Protein AF-A0A4Y2KV91-F1 (afdb_monomer_lite)

Radius of gyration: 17.37 Å; chains: 1; bounding box: 36×44×35 Å

Organism: Araneus ventricosus (NCBI:txid182803)

pLDDT: mean 71.55, std 11.4, range [36.34, 87.25]

Foldseek 3Di:
DDDDPDDPDPCDGPQNVVCVVVVHRCVVVVVVCVVQVQLVQLVCCVQQNDAPDPQGRRGPVSVVVVCVVVDDDDPDDDDPDDDPDDPPVSRDPPD

Sequence (95 aa):
MDGTVTNTGWKTSVNCQIEKQVKRPLQWDVYLLHFNELPSRHLFINLDGETTGPKLFSGPIGTQLSKCEKLPVVNFESNECEIPEIEWKILSKDQ

Secondary structure (DSSP, 8-state):
---------TTT-HHHHHHHHHTS--HHHHHHHHHTHHHHHHHHHHHH---SBTTB--SHHHHHHHHHTTS----------------GGGS----

Structure (mmCIF, N/CA/C/O backbone):
data_AF-A0A4Y2KV91-F1
#
_entry.id   AF-A0A4Y2KV91-F1
#
loop_
_atom_site.group_PDB
_atom_site.id
_atom_site.type_symbol
_atom_site.label_atom_id
_atom_site.label_alt_id
_atom_site.label_comp_id
_atom_site.label_asym_id
_atom_site.label_entity_id
_atom_site.label_seq_id
_atom_site.pdbx_PDB_ins_code
_atom_site.Cartn_x
_atom_site.Cartn_y
_atom_site.Cartn_z
_atom_site.occupancy
_atom_site.B_iso_or_equiv
_atom_site.auth_seq_id
_atom_site.auth_comp_id
_atom_site.auth_asym_id
_atom_site.auth_atom_id
_atom_site.pdbx_PDB_model_num
ATOM 1 N N . MET A 1 1 ? 5.381 24.072 4.598 1.00 47.41 1 MET A N 1
ATOM 2 C CA . MET A 1 1 ? 4.287 24.928 5.089 1.00 47.41 1 MET A CA 1
ATOM 3 C C . MET A 1 1 ? 3.241 24.983 3.996 1.00 47.41 1 MET A C 1
ATOM 5 O O . MET A 1 1 ? 3.443 25.709 3.038 1.00 47.41 1 MET A O 1
ATOM 9 N N . ASP A 1 2 ? 2.189 24.179 4.119 1.00 36.34 2 ASP A N 1
ATOM 10 C CA . ASP A 1 2 ? 0.882 24.518 3.564 1.00 36.34 2 ASP A CA 1
ATOM 11 C C . ASP A 1 2 ? -0.175 23.920 4.498 1.00 36.34 2 ASP A C 1
ATOM 13 O O . ASP A 1 2 ? -0.129 22.739 4.849 1.00 36.34 2 ASP A O 1
ATOM 17 N N . GLY A 1 3 ? -0.987 24.802 5.068 1.00 46.84 3 GLY A N 1
ATOM 18 C CA . GLY A 1 3 ? -1.778 24.544 6.262 1.00 46.84 3 GLY A CA 1
ATOM 19 C C . GLY A 1 3 ? -3.128 23.934 5.926 1.00 46.84 3 GLY A C 1
ATOM 20 O O . GLY A 1 3 ? -4.033 24.640 5.499 1.00 46.84 3 GLY A O 1
ATOM 21 N N . THR A 1 4 ? -3.313 22.650 6.224 1.00 39.00 4 THR A N 1
ATOM 22 C CA . THR A 1 4 ? -4.648 22.050 6.368 1.00 39.00 4 THR A CA 1
ATOM 23 C C . THR A 1 4 ? -4.975 21.907 7.850 1.00 39.00 4 THR A C 1
ATOM 25 O O . THR A 1 4 ? -4.807 20.870 8.485 1.00 39.00 4 THR A O 1
ATOM 28 N N . VAL A 1 5 ? -5.430 23.018 8.431 1.00 47.00 5 VAL A N 1
ATOM 29 C CA . VAL A 1 5 ? -6.048 23.057 9.760 1.00 47.00 5 VAL A CA 1
ATOM 30 C C . VAL A 1 5 ? -7.456 22.472 9.647 1.00 47.00 5 VAL A C 1
ATOM 32 O O . VAL A 1 5 ? -8.407 23.202 9.394 1.00 47.00 5 VAL A O 1
ATOM 35 N N . THR A 1 6 ? -7.614 21.161 9.840 1.00 42.97 6 THR A N 1
ATOM 36 C CA . THR A 1 6 ? -8.946 20.553 10.030 1.00 42.97 6 THR A CA 1
ATOM 37 C C . THR A 1 6 ? -8.945 19.387 11.022 1.00 42.97 6 THR A C 1
ATOM 39 O O . THR A 1 6 ? -9.507 18.344 10.710 1.00 42.97 6 THR A O 1
ATOM 42 N N . ASN A 1 7 ? -8.352 19.501 12.221 1.00 45.84 7 ASN A N 1
ATOM 43 C CA . ASN A 1 7 ? -8.726 18.592 13.325 1.00 45.84 7 ASN A CA 1
ATOM 44 C C . ASN A 1 7 ? -8.344 19.040 14.753 1.00 45.84 7 ASN A C 1
ATOM 46 O O . ASN A 1 7 ? -8.108 18.191 15.610 1.00 45.84 7 ASN A O 1
ATOM 50 N N . THR A 1 8 ? -8.318 20.332 15.080 1.00 46.59 8 THR A N 1
ATOM 51 C CA . THR A 1 8 ? -7.978 20.787 16.445 1.00 46.59 8 THR A CA 1
ATOM 52 C C . THR A 1 8 ? -9.151 20.610 17.424 1.00 46.59 8 THR A C 1
ATOM 54 O O . THR A 1 8 ? -9.682 21.558 17.990 1.00 46.59 8 THR A O 1
ATOM 57 N N . GLY A 1 9 ? -9.604 1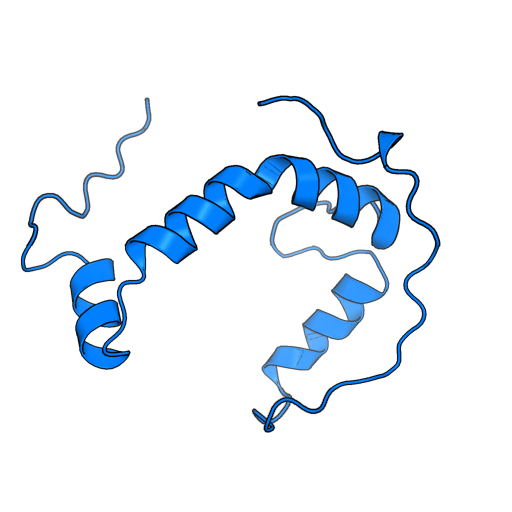9.372 17.612 1.00 44.47 9 GLY A N 1
ATOM 58 C CA . GLY A 1 9 ? -10.614 19.015 18.596 1.00 44.47 9 GLY A CA 1
ATOM 59 C C . GLY A 1 9 ? -10.629 17.512 18.834 1.00 44.47 9 GLY A C 1
ATOM 60 O O . GLY A 1 9 ? -11.231 16.775 18.058 1.00 44.47 9 GLY A O 1
ATOM 61 N N . TRP A 1 10 ? -10.032 17.067 19.945 1.00 54.22 10 TRP A N 1
ATOM 62 C CA . TRP A 1 10 ? -10.023 15.671 20.429 1.00 54.22 10 TRP A CA 1
ATOM 63 C C . TRP A 1 10 ? -11.406 14.985 20.376 1.00 54.22 10 TRP A C 1
ATOM 65 O O . TRP A 1 10 ? -11.499 13.772 20.231 1.00 54.22 10 TRP A O 1
ATOM 75 N N . LYS A 1 11 ? -12.501 15.756 20.467 1.00 54.09 11 LYS A N 1
ATOM 76 C CA . LYS A 1 11 ? -13.884 15.248 20.445 1.00 54.09 11 LYS A CA 1
ATOM 77 C C . LYS A 1 11 ? -14.566 15.218 19.065 1.00 54.09 11 LYS A C 1
ATOM 79 O O . LYS A 1 11 ? -15.583 14.528 18.947 1.00 54.09 11 LYS A O 1
ATOM 84 N N . THR A 1 12 ? -14.045 15.929 18.059 1.00 54.91 12 THR A N 1
ATOM 85 C CA . THR A 1 12 ? -14.764 16.221 16.794 1.00 54.91 12 THR A CA 1
ATOM 86 C C . THR A 1 12 ? -13.917 16.002 15.538 1.00 54.91 12 THR A C 1
ATOM 88 O O . THR A 1 12 ? -14.355 16.329 14.439 1.00 54.91 12 THR A O 1
ATOM 91 N N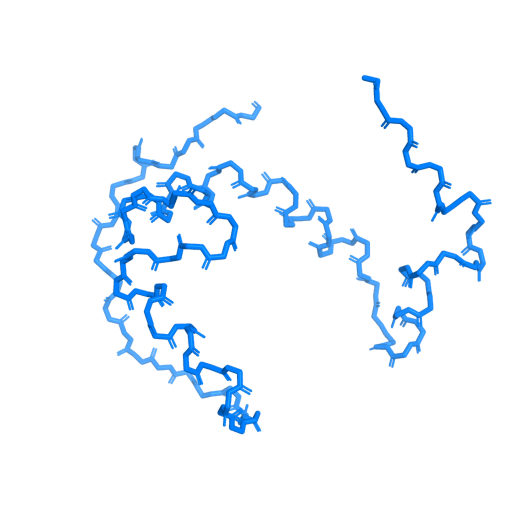 . SER A 1 13 ? -12.705 15.459 15.664 1.00 66.56 13 SER A N 1
ATOM 92 C CA . SER A 1 13 ? -11.901 15.100 14.496 1.00 66.56 13 SER A CA 1
ATOM 93 C C . SER A 1 13 ? -12.579 13.999 13.672 1.00 66.56 13 SER A C 1
ATOM 95 O O . SER A 1 13 ? -13.280 13.139 14.215 1.00 66.56 13 SER A O 1
ATOM 97 N N . VAL A 1 14 ? -12.338 14.011 12.358 1.00 70.25 14 VAL A N 1
ATOM 98 C CA . VAL A 1 14 ? -12.817 12.973 11.429 1.00 70.25 14 VAL A CA 1
ATOM 99 C C . VAL A 1 14 ? -12.384 11.586 11.914 1.00 70.25 14 VAL A C 1
ATOM 101 O O . VAL A 1 14 ? -13.207 10.679 11.984 1.00 70.25 14 VAL A O 1
ATOM 104 N N . ASN A 1 15 ? -11.140 11.452 12.386 1.00 66.06 15 ASN A N 1
ATOM 105 C CA . ASN A 1 15 ? -10.634 10.203 12.958 1.00 66.06 15 ASN A CA 1
ATOM 106 C C . ASN A 1 15 ? -11.456 9.760 14.175 1.00 66.06 15 ASN A C 1
ATOM 108 O O . ASN A 1 15 ? -11.909 8.626 14.200 1.00 66.06 15 ASN A O 1
ATOM 112 N N . CYS A 1 16 ? -11.759 10.652 15.126 1.00 67.25 16 CYS A N 1
ATOM 113 C CA . CYS A 1 16 ? -12.582 10.313 16.293 1.00 67.25 16 CYS A CA 1
ATOM 114 C C . CYS A 1 16 ? -14.00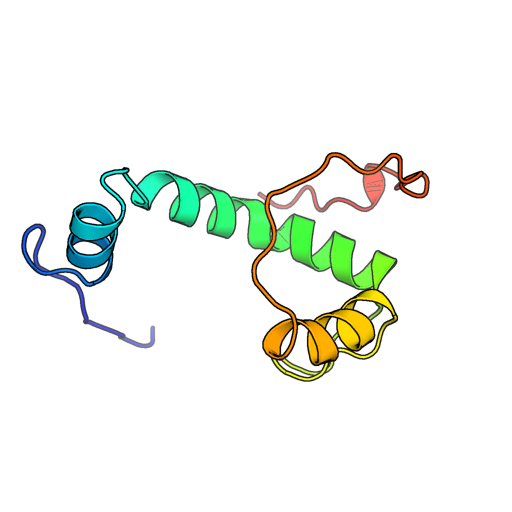2 9.861 15.898 1.00 67.25 16 CYS A C 1
ATOM 116 O O . CYS A 1 16 ? -14.588 8.982 16.533 1.00 67.25 16 CYS A O 1
ATOM 118 N N . GLN A 1 17 ? -14.583 10.452 14.850 1.00 72.94 17 GLN A N 1
ATOM 119 C CA . GLN A 1 17 ? -15.897 10.042 14.351 1.00 72.94 17 GLN A CA 1
ATOM 120 C C . GLN A 1 17 ? -15.868 8.661 13.691 1.00 72.94 17 GLN A C 1
ATOM 122 O O . GLN A 1 17 ? -16.780 7.866 13.917 1.00 72.94 17 GLN A O 1
ATOM 127 N N . ILE A 1 18 ? -14.824 8.355 12.921 1.00 72.75 18 ILE A N 1
ATOM 128 C CA . ILE A 1 18 ? -14.649 7.040 12.296 1.00 72.75 18 ILE A CA 1
ATOM 129 C C . ILE A 1 18 ? -14.326 5.990 13.372 1.00 72.75 18 ILE A C 1
ATOM 131 O O . ILE A 1 18 ? -14.945 4.931 13.391 1.00 72.75 18 ILE A O 1
ATOM 135 N N . GLU A 1 19 ? -13.469 6.302 14.346 1.00 76.25 19 GLU A N 1
ATOM 136 C CA . GLU A 1 19 ? -13.162 5.428 15.489 1.00 76.25 19 GLU A CA 1
ATOM 137 C C . GLU A 1 19 ? -14.416 5.068 16.297 1.00 76.25 19 GLU A C 1
ATOM 139 O O . GLU A 1 19 ? -14.570 3.924 16.721 1.00 76.25 19 GLU A O 1
ATOM 144 N N . LYS A 1 20 ? -15.361 6.004 16.468 1.00 76.62 20 LYS A N 1
ATOM 145 C CA . LYS A 1 20 ? -16.659 5.731 17.115 1.00 76.62 20 LYS A CA 1
ATOM 146 C C . LYS A 1 20 ? -17.519 4.743 16.328 1.00 76.62 20 LYS A C 1
ATOM 148 O O . LYS A 1 20 ? -18.203 3.928 16.944 1.00 76.62 20 LYS A O 1
ATOM 153 N N . GLN A 1 21 ? -17.499 4.808 14.997 1.00 75.06 21 GLN A N 1
ATOM 154 C CA . GLN A 1 21 ? -18.241 3.875 14.143 1.00 75.06 21 GLN A CA 1
ATOM 155 C C . GLN A 1 21 ? -17.577 2.493 14.105 1.00 75.06 21 GLN A C 1
ATOM 157 O O . GLN A 1 21 ? -18.260 1.477 14.205 1.00 75.06 21 GLN A O 1
ATOM 162 N N . VAL A 1 22 ? -16.246 2.456 14.024 1.00 75.62 22 VAL A N 1
ATOM 163 C CA . VAL A 1 22 ? -15.448 1.223 13.909 1.00 75.62 22 VAL A CA 1
ATOM 164 C C . VAL A 1 22 ? -15.184 0.574 15.281 1.00 75.62 22 VAL A C 1
ATOM 166 O O . VAL A 1 22 ? -14.819 -0.597 15.358 1.00 75.62 22 VAL A O 1
ATOM 169 N N . LYS A 1 23 ? -15.418 1.304 16.384 1.00 75.25 23 LYS A N 1
ATOM 170 C CA . LYS A 1 23 ? -15.153 0.912 17.784 1.00 75.25 23 LYS A CA 1
ATOM 171 C C . LYS A 1 23 ? -13.709 0.453 18.034 1.00 75.25 23 LYS A C 1
ATOM 173 O O . LYS A 1 23 ? -13.470 -0.398 18.891 1.00 75.25 23 LYS A O 1
ATOM 178 N N . ARG A 1 24 ? -12.743 0.986 17.283 1.00 75.00 24 ARG A N 1
ATOM 179 C CA . ARG A 1 24 ? -11.313 0.649 17.380 1.00 75.00 24 ARG A CA 1
ATOM 180 C C . ARG A 1 24 ? -10.464 1.914 17.223 1.00 75.00 24 ARG A C 1
ATOM 182 O O . ARG A 1 24 ? -10.890 2.800 16.485 1.00 75.00 24 ARG A O 1
ATOM 189 N N . PRO A 1 25 ? -9.308 2.014 17.903 1.00 74.38 25 PRO A N 1
ATOM 190 C CA . PRO A 1 25 ? -8.399 3.147 17.755 1.00 74.38 25 PRO A CA 1
ATOM 191 C C . PRO A 1 25 ? -7.681 3.080 16.399 1.00 74.38 25 PRO A C 1
ATOM 193 O O . PRO A 1 25 ? -6.866 2.193 16.178 1.00 74.38 25 PRO A O 1
ATOM 196 N N . LEU A 1 26 ? -7.972 4.030 15.511 1.00 73.25 26 LEU A N 1
ATOM 197 C CA . LEU A 1 26 ? -7.417 4.138 14.156 1.00 73.25 26 LEU A CA 1
ATOM 198 C C . LEU A 1 26 ? -6.132 4.961 14.127 1.00 73.25 26 LEU A C 1
ATOM 200 O O . LEU A 1 26 ? -5.388 4.926 13.151 1.00 73.25 26 LEU A O 1
ATOM 204 N N . GLN A 1 27 ? -5.856 5.713 15.193 1.00 76.88 27 GLN A N 1
ATOM 205 C CA . GLN A 1 27 ? -4.657 6.538 15.284 1.00 76.88 27 GLN A CA 1
ATOM 206 C C . GLN A 1 27 ? -3.361 5.731 15.097 1.00 76.88 27 GLN A C 1
ATOM 208 O O . GLN A 1 27 ? -2.435 6.220 14.453 1.00 76.88 27 GLN A O 1
ATOM 213 N N . TRP A 1 28 ? -3.304 4.498 15.609 1.00 77.38 28 TRP A N 1
ATOM 214 C CA . TRP A 1 28 ? -2.145 3.615 15.443 1.00 77.38 28 TRP A CA 1
ATOM 215 C C . TRP A 1 28 ? -2.019 3.066 14.026 1.00 77.38 28 TRP A C 1
ATOM 217 O O . TRP A 1 28 ? -0.913 3.034 13.495 1.00 77.38 28 TRP A O 1
ATOM 227 N N . ASP A 1 29 ? -3.136 2.702 13.398 1.00 75.31 29 ASP A N 1
ATOM 228 C CA . ASP A 1 29 ? -3.147 2.213 12.018 1.00 75.31 29 ASP A CA 1
ATOM 229 C C . ASP A 1 29 ? -2.686 3.309 11.050 1.00 75.31 29 ASP A C 1
ATOM 231 O O . ASP A 1 29 ? -1.842 3.075 10.190 1.00 75.31 29 ASP A O 1
ATOM 235 N N . VAL A 1 30 ? -3.172 4.541 11.240 1.00 80.06 30 VAL A N 1
ATOM 236 C CA . VAL A 1 30 ? -2.745 5.711 10.458 1.00 80.06 30 VAL A CA 1
ATOM 237 C C . VAL A 1 30 ? -1.261 6.010 10.681 1.00 80.06 30 VAL A C 1
ATOM 239 O O . VAL A 1 30 ? -0.541 6.279 9.722 1.00 80.06 30 VAL A O 1
ATOM 242 N N . TYR A 1 31 ? -0.781 5.930 11.926 1.00 81.38 31 TYR A N 1
ATOM 243 C CA . TYR A 1 31 ? 0.637 6.113 12.237 1.00 81.38 31 TYR A CA 1
ATOM 244 C C . TYR A 1 31 ? 1.516 5.048 11.566 1.00 81.38 31 TYR A C 1
ATOM 246 O O . TYR A 1 31 ? 2.531 5.382 10.960 1.00 81.38 31 TYR A O 1
ATOM 254 N N . LEU A 1 32 ? 1.105 3.779 11.621 1.00 78.06 32 LEU A N 1
ATOM 255 C CA . LEU A 1 32 ? 1.817 2.665 11.001 1.00 78.06 32 LEU A CA 1
ATOM 256 C C . LEU A 1 32 ? 1.838 2.783 9.471 1.00 78.06 32 LEU A C 1
ATOM 258 O O . LEU A 1 32 ? 2.867 2.527 8.851 1.00 78.06 32 LEU A O 1
ATOM 262 N N . LEU A 1 33 ? 0.724 3.194 8.861 1.00 79.75 33 LEU A N 1
ATOM 263 C CA . LEU A 1 33 ? 0.638 3.440 7.421 1.00 79.75 33 LEU A CA 1
ATOM 264 C C . LEU A 1 33 ? 1.584 4.562 6.985 1.00 79.75 33 LEU A C 1
ATOM 266 O O . LEU A 1 33 ? 2.311 4.388 6.011 1.00 79.75 33 LEU A O 1
ATOM 270 N N . HIS A 1 34 ? 1.630 5.672 7.729 1.00 78.12 34 HIS A N 1
ATOM 271 C CA . HIS A 1 34 ? 2.561 6.767 7.446 1.00 78.12 34 HIS A CA 1
ATOM 272 C C . HIS A 1 34 ? 4.024 6.363 7.630 1.00 78.12 34 HIS A C 1
ATOM 274 O O . HIS A 1 34 ? 4.869 6.711 6.811 1.00 78.12 34 HIS A O 1
ATOM 280 N N . PHE A 1 35 ? 4.337 5.605 8.681 1.00 79.00 35 PHE A N 1
ATOM 281 C CA . PHE A 1 35 ? 5.695 5.127 8.937 1.00 79.00 35 PHE A CA 1
ATOM 282 C C . PHE A 1 35 ? 6.197 4.189 7.829 1.00 79.00 35 PHE A C 1
ATOM 284 O O . PHE A 1 35 ? 7.357 4.253 7.435 1.00 79.00 35 PHE A O 1
ATOM 291 N N . ASN A 1 36 ? 5.311 3.352 7.286 1.00 79.06 36 ASN A N 1
ATOM 292 C CA . ASN A 1 36 ? 5.645 2.381 6.245 1.00 79.06 36 ASN A CA 1
ATOM 293 C C . ASN A 1 36 ? 5.484 2.922 4.815 1.00 79.06 36 ASN A C 1
ATOM 295 O O . ASN A 1 36 ? 5.633 2.157 3.860 1.00 79.06 36 ASN A O 1
ATOM 299 N N . GLU A 1 37 ? 5.181 4.208 4.635 1.00 79.75 37 GLU A N 1
ATOM 300 C CA . GLU A 1 37 ? 4.861 4.786 3.326 1.00 79.75 37 GLU A CA 1
ATOM 301 C C . GLU A 1 37 ? 6.034 4.668 2.336 1.00 79.75 37 GLU A C 1
ATOM 303 O O . GLU A 1 37 ? 5.862 4.178 1.218 1.00 79.75 37 GLU A O 1
ATOM 308 N N . LEU A 1 38 ? 7.244 5.054 2.756 1.00 79.12 38 LEU A N 1
ATOM 309 C CA . LEU A 1 38 ? 8.453 5.033 1.923 1.00 79.12 38 LEU A CA 1
ATOM 310 C C . LEU A 1 38 ? 8.882 3.623 1.476 1.00 79.12 38 LEU A C 1
ATOM 312 O O . LEU A 1 38 ? 9.022 3.410 0.266 1.00 79.12 38 LEU A O 1
ATOM 316 N N . PRO A 1 39 ? 9.067 2.639 2.380 1.00 79.56 39 PRO A N 1
ATOM 317 C CA . PRO A 1 39 ? 9.419 1.281 1.969 1.00 79.56 39 PRO A CA 1
ATOM 318 C C . PRO A 1 39 ? 8.313 0.631 1.130 1.00 79.56 39 PRO A C 1
ATOM 320 O O . PRO A 1 39 ? 8.621 -0.054 0.156 1.00 79.56 39 PRO A O 1
ATOM 323 N N . SER A 1 40 ? 7.035 0.908 1.427 1.00 78.38 40 SER A N 1
ATOM 324 C CA . SER A 1 40 ? 5.915 0.419 0.612 1.00 78.38 40 SER A CA 1
ATOM 325 C C . SER A 1 40 ? 5.954 1.000 -0.796 1.00 78.38 40 SER A C 1
ATOM 327 O O . SER A 1 40 ? 5.787 0.270 -1.767 1.00 78.38 40 SER A O 1
ATOM 329 N N . ARG A 1 41 ? 6.234 2.299 -0.943 1.00 78.94 41 ARG A N 1
ATOM 330 C CA . ARG A 1 41 ? 6.356 2.934 -2.259 1.00 78.94 41 ARG A CA 1
ATOM 331 C C . ARG A 1 41 ? 7.470 2.299 -3.087 1.00 78.94 41 ARG A C 1
ATOM 333 O O . ARG A 1 41 ? 7.251 2.006 -4.259 1.00 78.94 41 ARG A O 1
ATOM 340 N N . HIS A 1 42 ? 8.637 2.060 -2.490 1.00 79.25 42 HIS A N 1
ATOM 341 C CA . HIS A 1 42 ? 9.745 1.415 -3.194 1.00 79.25 42 HIS A CA 1
ATOM 342 C C . HIS A 1 42 ? 9.396 -0.027 -3.591 1.00 79.25 42 HIS A C 1
ATOM 344 O O . HIS A 1 42 ? 9.690 -0.457 -4.707 1.00 79.25 42 HIS A O 1
ATOM 350 N N . LEU A 1 43 ? 8.709 -0.761 -2.715 1.00 81.81 43 LEU A N 1
ATOM 351 C CA . LEU A 1 43 ? 8.205 -2.098 -3.009 1.00 81.81 43 LEU A CA 1
ATOM 352 C C . LEU A 1 43 ? 7.226 -2.088 -4.195 1.00 81.81 43 LEU A C 1
ATOM 354 O O . LEU A 1 43 ? 7.395 -2.863 -5.134 1.00 81.81 43 LEU A O 1
ATOM 358 N N . PHE A 1 44 ? 6.247 -1.180 -4.195 1.00 78.50 44 PHE A N 1
ATOM 359 C CA . PHE A 1 44 ? 5.267 -1.069 -5.277 1.00 78.50 44 PHE A CA 1
ATOM 360 C C . PHE A 1 44 ? 5.896 -0.654 -6.609 1.00 78.50 44 PHE A C 1
ATOM 362 O O . PHE A 1 44 ? 5.471 -1.166 -7.636 1.00 78.50 44 PHE A O 1
ATOM 369 N N . ILE A 1 45 ? 6.942 0.181 -6.613 1.00 79.88 45 ILE A N 1
ATOM 370 C CA . ILE A 1 45 ? 7.684 0.500 -7.846 1.00 79.88 45 ILE A CA 1
ATOM 371 C C . ILE A 1 45 ? 8.333 -0.754 -8.447 1.00 79.88 45 ILE A C 1
ATOM 373 O O . ILE A 1 45 ? 8.361 -0.908 -9.663 1.00 79.88 45 ILE A O 1
ATOM 377 N N . ASN A 1 46 ? 8.830 -1.672 -7.615 1.00 79.62 46 ASN A N 1
ATOM 378 C CA . ASN A 1 46 ? 9.440 -2.910 -8.107 1.00 79.62 46 ASN A CA 1
ATOM 379 C C . ASN A 1 46 ? 8.402 -3.944 -8.552 1.00 79.62 46 ASN A C 1
ATOM 381 O O . ASN A 1 46 ? 8.633 -4.657 -9.523 1.00 79.62 46 ASN A O 1
ATOM 385 N N . LEU A 1 47 ? 7.270 -4.032 -7.850 1.00 79.19 47 LEU A N 1
ATOM 386 C CA . LEU A 1 47 ? 6.225 -5.014 -8.149 1.00 79.19 47 LEU A CA 1
ATOM 387 C C . LEU A 1 47 ? 5.295 -4.588 -9.294 1.00 79.19 47 LEU A C 1
ATOM 389 O O . LEU A 1 47 ? 4.882 -5.428 -10.088 1.00 79.19 47 LEU A O 1
ATOM 393 N N . ASP A 1 48 ? 4.945 -3.304 -9.364 1.00 79.56 48 ASP A N 1
ATOM 394 C CA . ASP A 1 48 ? 3.927 -2.759 -10.273 1.00 79.56 48 ASP A CA 1
ATOM 395 C C . ASP A 1 48 ? 4.492 -1.723 -11.261 1.00 79.56 48 ASP A C 1
ATOM 397 O O . ASP A 1 48 ? 3.782 -1.242 -12.141 1.00 79.56 48 ASP A O 1
ATOM 401 N N . GLY A 1 49 ? 5.777 -1.385 -11.153 1.00 79.75 49 GLY A N 1
ATOM 402 C CA . G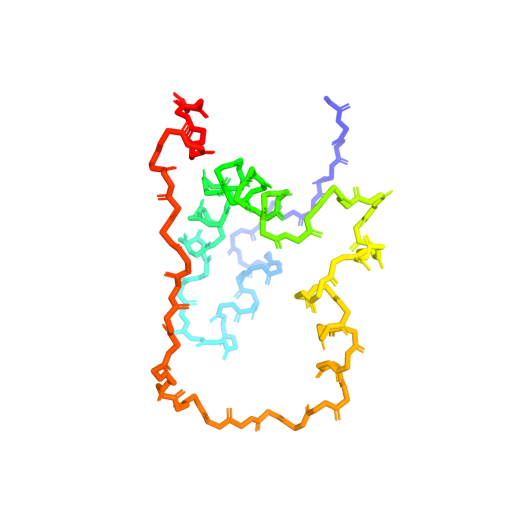LY A 1 49 ? 6.393 -0.322 -11.942 1.00 79.75 49 GLY A CA 1
ATOM 403 C C . GLY A 1 49 ? 6.125 1.074 -11.378 1.00 79.75 49 GLY A C 1
ATOM 404 O O . GLY A 1 49 ? 5.411 1.271 -10.392 1.00 79.75 49 GLY A O 1
ATOM 405 N N . GLU A 1 50 ? 6.730 2.085 -12.002 1.00 77.00 50 GLU A N 1
ATOM 406 C CA . GLU A 1 50 ? 6.503 3.472 -11.603 1.00 77.00 50 GLU A CA 1
ATOM 407 C C . GLU A 1 50 ? 5.045 3.888 -11.832 1.00 77.00 50 GLU A C 1
ATOM 409 O O . GLU A 1 50 ? 4.488 3.752 -12.927 1.00 77.00 50 GLU A O 1
ATOM 414 N N . THR A 1 51 ? 4.438 4.464 -10.796 1.00 72.25 51 THR A N 1
ATOM 415 C CA . THR A 1 51 ? 3.119 5.083 -10.892 1.00 72.25 51 THR A CA 1
ATOM 416 C C . THR A 1 51 ? 3.271 6.514 -11.405 1.00 72.25 51 THR A C 1
ATOM 418 O O . THR A 1 51 ? 4.006 7.328 -10.849 1.00 72.25 51 THR A O 1
ATOM 421 N N . THR A 1 52 ? 2.564 6.860 -12.483 1.00 69.38 52 THR A N 1
ATOM 422 C CA . THR A 1 52 ? 2.616 8.214 -13.079 1.00 69.38 52 THR A CA 1
ATOM 423 C C . THR A 1 52 ? 1.711 9.212 -12.337 1.00 69.38 52 THR A C 1
ATOM 425 O O . THR A 1 52 ? 1.625 10.385 -12.691 1.00 69.38 52 THR A O 1
ATOM 428 N N . GLY A 1 53 ? 1.005 8.755 -11.299 1.00 69.06 53 GLY A N 1
ATOM 429 C CA . GLY A 1 53 ? 0.152 9.573 -10.447 1.00 69.06 53 GLY A CA 1
ATOM 430 C C . GLY A 1 53 ? -0.753 8.731 -9.539 1.00 69.06 53 GLY A C 1
ATOM 431 O O . GLY A 1 53 ? -0.864 7.522 -9.725 1.00 69.06 53 GLY A O 1
ATOM 432 N N . PRO A 1 54 ? -1.469 9.357 -8.589 1.00 64.44 54 PRO A N 1
ATOM 433 C CA . PRO A 1 54 ? -2.261 8.663 -7.562 1.00 64.44 54 PRO A CA 1
ATOM 434 C C . PRO A 1 54 ? -3.462 7.864 -8.097 1.00 64.44 54 PRO A C 1
ATOM 436 O O . PRO A 1 54 ? -4.044 7.069 -7.368 1.00 64.44 54 PRO A O 1
ATOM 439 N N . LYS A 1 55 ? -3.861 8.088 -9.355 1.00 63.72 55 LYS A N 1
ATOM 440 C CA . LYS A 1 55 ? -4.945 7.357 -10.038 1.00 63.72 55 LYS A CA 1
ATOM 441 C C . LYS A 1 55 ? -4.464 6.560 -11.250 1.00 63.72 55 LYS A C 1
ATOM 443 O O . LYS A 1 55 ? -5.269 5.921 -11.921 1.00 63.72 55 LYS A O 1
ATOM 448 N N . LEU A 1 56 ? -3.179 6.663 -11.572 1.00 66.25 56 LEU A N 1
ATOM 449 C CA . LEU A 1 56 ? -2.586 6.065 -12.756 1.00 66.25 56 LEU A CA 1
ATOM 450 C C . LEU A 1 56 ? -1.757 4.885 -12.290 1.00 66.25 56 LEU A C 1
ATOM 452 O O . LEU A 1 56 ? -0.566 5.011 -12.006 1.00 66.25 56 LEU A O 1
ATOM 456 N N . PHE A 1 57 ? -2.437 3.753 -12.175 1.00 66.69 57 PHE A N 1
ATOM 457 C CA . PHE A 1 57 ? -1.772 2.491 -11.953 1.00 66.69 57 PHE A CA 1
ATOM 458 C C . PHE A 1 57 ? -1.451 1.865 -13.310 1.00 66.69 57 PHE A C 1
ATOM 460 O O . PHE A 1 57 ? -2.346 1.652 -14.129 1.00 66.69 57 PHE A O 1
ATOM 467 N N . SER A 1 58 ? -0.169 1.652 -13.570 1.00 69.38 58 SER A N 1
ATOM 468 C CA . SER A 1 58 ? 0.365 1.184 -14.853 1.00 69.38 58 SER A CA 1
ATOM 469 C C . SER A 1 58 ? 0.653 -0.317 -14.848 1.00 69.38 58 SER A C 1
ATOM 471 O O . SER A 1 58 ? 0.632 -0.940 -15.910 1.00 69.38 58 SER A O 1
ATOM 473 N N . GLY A 1 59 ? 0.892 -0.906 -13.676 1.00 76.75 59 GLY A N 1
ATOM 474 C CA . GLY A 1 59 ? 1.242 -2.310 -13.559 1.00 76.75 59 GLY A CA 1
ATOM 475 C C . GLY A 1 59 ? 0.065 -3.271 -13.377 1.00 76.75 59 GLY A C 1
ATOM 476 O O . GLY A 1 59 ? -1.112 -2.876 -13.348 1.00 76.75 59 GLY A O 1
ATOM 477 N N . PRO A 1 60 ? 0.370 -4.579 -13.300 1.00 80.38 60 PRO A N 1
ATOM 478 C CA . PRO A 1 60 ? -0.621 -5.643 -13.188 1.00 80.38 60 PRO A CA 1
ATOM 479 C C . PRO A 1 60 ? -1.452 -5.586 -11.896 1.00 80.38 60 PRO A C 1
ATOM 481 O O . PRO A 1 60 ? -2.652 -5.863 -11.948 1.00 80.38 60 PRO A O 1
ATOM 484 N N . ILE A 1 61 ? -0.860 -5.207 -10.760 1.00 82.25 61 ILE A N 1
ATOM 485 C CA . ILE A 1 61 ? -1.551 -5.019 -9.473 1.00 82.25 61 ILE A CA 1
ATOM 486 C C . ILE A 1 61 ? -2.502 -3.832 -9.600 1.00 82.25 61 ILE A C 1
ATOM 488 O O . ILE A 1 61 ? -3.703 -3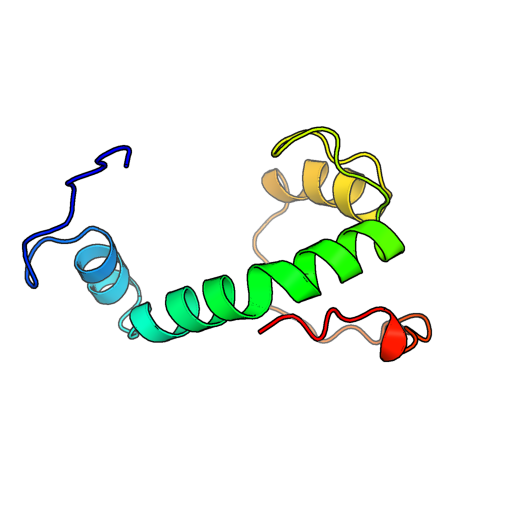.946 -9.351 1.00 82.25 61 ILE A O 1
ATOM 492 N N . GLY A 1 62 ? -1.980 -2.713 -10.086 1.00 80.38 62 GLY A N 1
ATOM 493 C CA . GLY A 1 62 ? -2.719 -1.506 -10.387 1.00 80.38 62 GLY A CA 1
ATOM 494 C C . GLY A 1 62 ? -3.950 -1.693 -11.266 1.00 80.38 62 GLY A C 1
ATOM 495 O O . GLY A 1 62 ? -5.056 -1.233 -10.968 1.00 80.38 62 GLY A O 1
ATOM 496 N N . THR A 1 63 ? -3.761 -2.425 -12.359 1.00 80.25 63 THR A N 1
ATOM 497 C CA . THR A 1 63 ? -4.819 -2.736 -13.320 1.00 80.25 63 THR A CA 1
ATOM 498 C C . THR A 1 63 ? -5.892 -3.629 -12.699 1.00 80.25 63 THR A C 1
ATOM 500 O O . THR A 1 63 ? -7.078 -3.451 -12.986 1.00 80.25 63 THR A O 1
ATOM 503 N N . GLN A 1 64 ? -5.528 -4.570 -11.822 1.00 80.38 64 GLN A N 1
ATOM 504 C CA . GLN A 1 64 ? -6.507 -5.382 -11.094 1.00 80.38 64 GLN A CA 1
ATOM 505 C C . GLN A 1 64 ? -7.301 -4.550 -10.081 1.00 80.38 64 GLN A C 1
ATOM 507 O O . GLN A 1 64 ? -8.524 -4.683 -10.017 1.00 80.38 64 GLN A O 1
ATOM 512 N N . LEU A 1 65 ? -6.645 -3.622 -9.378 1.00 80.38 65 LEU A N 1
ATOM 513 C CA . LEU A 1 65 ? -7.303 -2.708 -8.439 1.00 80.38 65 LEU A CA 1
ATOM 514 C C . LEU A 1 65 ? -8.356 -1.822 -9.113 1.00 80.38 65 LEU A C 1
ATOM 516 O O . LEU A 1 65 ? -9.389 -1.547 -8.507 1.00 80.38 65 LEU A O 1
ATOM 520 N N . SER A 1 66 ? -8.172 -1.451 -10.385 1.00 78.06 66 SER A N 1
ATOM 521 C CA . SER A 1 66 ? -9.185 -0.694 -11.144 1.00 78.06 66 SER A CA 1
ATOM 522 C C . SER A 1 66 ? -10.547 -1.404 -11.238 1.00 78.06 66 SER A C 1
ATOM 524 O O . SER A 1 66 ? -11.581 -0.764 -11.428 1.00 78.06 66 SER A O 1
ATOM 526 N N . LYS A 1 67 ? -10.565 -2.734 -11.090 1.00 80.56 67 LYS A N 1
ATOM 527 C CA . LYS A 1 67 ? -11.784 -3.548 -11.109 1.00 80.56 67 LYS A CA 1
ATOM 528 C C . LYS A 1 67 ? -12.359 -3.766 -9.707 1.00 80.56 67 LYS A C 1
ATOM 530 O O . LYS A 1 67 ? -13.545 -4.075 -9.613 1.00 80.56 67 LYS A O 1
ATOM 535 N N . CYS A 1 68 ? -11.570 -3.562 -8.644 1.00 80.00 68 CYS A N 1
ATOM 536 C CA . CYS A 1 68 ? -11.981 -3.814 -7.259 1.00 80.00 68 CYS A CA 1
ATOM 537 C C . CYS A 1 68 ? -13.161 -2.959 -6.802 1.00 80.00 68 CYS A C 1
ATOM 539 O O . CYS A 1 68 ? -13.978 -3.451 -6.035 1.00 80.00 68 CYS A O 1
ATOM 541 N N . GLU A 1 69 ? -13.308 -1.726 -7.294 1.00 80.38 69 GLU A N 1
ATOM 542 C CA . GLU A 1 69 ? -14.432 -0.856 -6.906 1.00 80.38 69 GLU A CA 1
ATOM 543 C C . GLU A 1 69 ? -15.804 -1.481 -7.225 1.00 80.38 69 GLU A C 1
ATOM 545 O O . GLU A 1 69 ? -16.795 -1.206 -6.556 1.00 80.38 69 GLU A O 1
ATOM 550 N N . LYS A 1 70 ? -15.863 -2.359 -8.234 1.00 83.12 70 LYS A N 1
ATOM 551 C CA . LYS A 1 70 ? -17.091 -3.039 -8.665 1.00 83.12 70 LYS A CA 1
ATOM 552 C C . LYS A 1 70 ? -17.274 -4.418 -8.029 1.00 83.12 70 LYS A C 1
ATOM 554 O O . LYS A 1 70 ? -18.290 -5.061 -8.291 1.00 83.12 70 LYS A O 1
ATOM 559 N N . LEU A 1 71 ? -16.297 -4.904 -7.261 1.00 82.00 71 LEU A N 1
ATOM 560 C CA . LEU A 1 71 ? -16.350 -6.234 -6.663 1.00 82.00 71 LEU A CA 1
ATOM 561 C C . LEU A 1 71 ? -17.117 -6.200 -5.333 1.00 82.00 71 LEU A C 1
ATOM 563 O O . LEU A 1 71 ? -16.997 -5.238 -4.572 1.00 82.00 71 LEU A O 1
ATOM 567 N N . PRO A 1 72 ? -17.914 -7.241 -5.033 1.00 84.25 72 PRO A N 1
ATOM 568 C CA . PRO A 1 72 ? -18.572 -7.351 -3.742 1.00 84.25 72 PRO A CA 1
ATOM 569 C C . PRO A 1 72 ? -17.532 -7.510 -2.629 1.00 84.25 72 PRO A C 1
ATOM 571 O O . PRO A 1 72 ? -16.517 -8.186 -2.800 1.00 84.25 72 PRO A O 1
ATOM 574 N N . VAL A 1 73 ? -17.812 -6.920 -1.466 1.00 84.00 73 VAL A N 1
ATOM 575 C CA . VAL A 1 73 ? -17.009 -7.153 -0.262 1.00 84.00 73 VAL A CA 1
ATOM 576 C C . VAL A 1 73 ? -17.260 -8.587 0.196 1.00 84.00 73 VAL A C 1
ATOM 578 O O . VAL A 1 73 ? -18.372 -8.932 0.596 1.00 84.00 73 VAL A O 1
ATOM 581 N N . VAL A 1 74 ? -16.230 -9.422 0.108 1.00 85.75 74 VAL A N 1
ATOM 582 C CA . VAL A 1 74 ? -16.250 -10.818 0.559 1.00 85.75 74 VAL A CA 1
ATOM 583 C C . VAL A 1 74 ? -15.471 -10.962 1.862 1.00 85.75 74 VAL A C 1
ATOM 585 O O . VAL A 1 74 ? -14.634 -10.120 2.196 1.00 85.75 74 VAL A O 1
ATOM 588 N N . ASN A 1 75 ? -15.746 -12.028 2.613 1.00 87.25 75 ASN A N 1
ATOM 589 C CA . ASN A 1 75 ? -14.922 -12.370 3.767 1.00 87.25 75 ASN A CA 1
ATOM 590 C C . ASN A 1 75 ? -13.505 -12.715 3.301 1.00 87.25 75 ASN A C 1
ATOM 592 O O . ASN A 1 75 ? -13.322 -13.319 2.246 1.00 87.25 75 ASN A O 1
ATOM 596 N N . PHE A 1 76 ? -12.512 -12.317 4.093 1.00 81.19 76 PHE A N 1
ATOM 597 C CA . PHE A 1 76 ? -11.120 -12.612 3.787 1.00 81.19 76 PHE A CA 1
ATOM 598 C C . PHE A 1 76 ? -10.870 -14.118 3.901 1.00 81.19 76 PHE A C 1
ATOM 600 O O . PHE A 1 76 ? -11.000 -14.692 4.983 1.00 81.19 76 PHE A O 1
ATOM 607 N N . GLU A 1 77 ? -10.486 -14.735 2.790 1.00 82.81 77 GLU A N 1
ATOM 608 C CA . GLU A 1 77 ? -9.952 -16.091 2.751 1.00 82.81 77 GLU A CA 1
ATOM 609 C C . GLU A 1 77 ? -8.443 -16.002 2.521 1.00 82.81 77 GLU A C 1
ATOM 611 O O . GLU A 1 77 ? -7.976 -15.245 1.668 1.00 82.81 77 GLU A O 1
ATOM 616 N N . SER A 1 78 ? -7.670 -16.747 3.314 1.00 79.56 78 SER A N 1
AT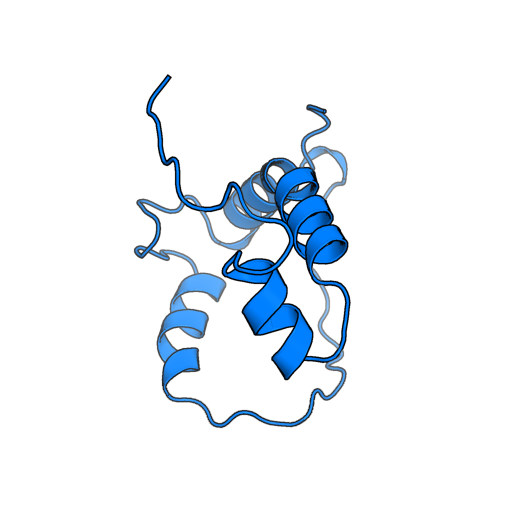OM 617 C CA . SER A 1 78 ? -6.226 -16.839 3.107 1.00 79.56 78 SER A CA 1
ATOM 618 C C . SER A 1 78 ? -5.970 -17.497 1.758 1.00 79.56 78 SER A C 1
ATOM 620 O O . SER A 1 78 ? -6.434 -18.611 1.525 1.00 79.56 78 SER A O 1
ATOM 622 N N . ASN A 1 79 ? -5.225 -16.823 0.887 1.00 76.06 79 ASN A N 1
ATOM 623 C CA . ASN A 1 79 ? -4.815 -17.375 -0.396 1.00 76.06 79 ASN A CA 1
ATOM 624 C C . ASN A 1 79 ? -3.328 -17.747 -0.333 1.00 76.06 79 ASN A C 1
ATOM 626 O O . ASN A 1 79 ? -2.507 -16.932 0.093 1.00 76.06 79 ASN A O 1
ATOM 630 N N . GLU A 1 80 ? -2.993 -18.973 -0.735 1.00 76.56 80 GLU A N 1
ATOM 631 C CA . GLU A 1 80 ? -1.607 -19.405 -0.908 1.00 76.56 80 GLU A CA 1
ATOM 632 C C . GLU A 1 80 ? -1.072 -18.817 -2.218 1.00 76.56 80 GLU A C 1
ATOM 634 O O . GLU A 1 80 ? -1.194 -19.403 -3.291 1.00 76.56 80 GLU A O 1
ATOM 639 N N . CYS A 1 81 ? -0.498 -17.619 -2.127 1.00 66.94 81 CYS A N 1
ATOM 640 C CA . CYS A 1 81 ? 0.233 -17.001 -3.225 1.00 66.94 81 CYS A CA 1
ATOM 641 C C . CYS A 1 81 ? 1.731 -17.035 -2.925 1.00 66.94 81 CYS A C 1
ATOM 643 O O . CYS A 1 81 ? 2.171 -16.590 -1.863 1.00 66.94 81 CYS A O 1
ATOM 645 N N . GLU A 1 82 ? 2.521 -17.502 -3.890 1.00 72.12 82 GLU A N 1
ATOM 646 C CA . GLU A 1 82 ? 3.970 -17.335 -3.859 1.00 72.12 82 GLU A CA 1
ATOM 647 C C . GLU A 1 82 ? 4.290 -15.857 -4.087 1.00 72.12 82 GLU A C 1
ATOM 649 O O . GLU A 1 82 ? 4.073 -15.305 -5.169 1.00 72.12 82 GLU A O 1
ATOM 654 N N . ILE A 1 83 ? 4.766 -15.187 -3.039 1.00 68.75 83 ILE A N 1
ATOM 655 C CA . ILE A 1 83 ? 5.318 -13.845 -3.182 1.00 68.75 83 ILE A CA 1
ATOM 656 C C . ILE A 1 83 ? 6.688 -14.017 -3.850 1.00 68.75 83 ILE A C 1
ATOM 658 O O . ILE A 1 83 ? 7.505 -14.779 -3.325 1.00 68.75 83 ILE A O 1
ATOM 662 N N . PRO A 1 84 ? 6.957 -13.348 -4.988 1.00 71.00 84 PRO A N 1
ATOM 663 C CA . PRO A 1 84 ? 8.272 -13.407 -5.612 1.00 71.00 84 PRO A CA 1
ATOM 664 C C . PRO A 1 84 ? 9.338 -12.988 -4.598 1.00 71.00 84 PRO A C 1
ATOM 666 O O . PRO A 1 84 ? 9.094 -12.120 -3.760 1.00 71.00 84 PRO A O 1
ATOM 669 N N . GLU A 1 85 ? 10.507 -13.623 -4.651 1.00 72.12 85 GLU A N 1
ATOM 670 C CA . GLU A 1 85 ? 11.585 -13.373 -3.697 1.00 72.12 85 GLU A CA 1
ATOM 671 C C . GLU A 1 85 ? 12.050 -11.911 -3.824 1.00 72.12 85 GLU A C 1
ATOM 673 O O . GLU A 1 85 ? 12.764 -11.529 -4.749 1.00 72.12 85 GLU A O 1
ATOM 678 N N . ILE A 1 86 ? 11.567 -11.054 -2.922 1.00 69.88 86 ILE A N 1
ATOM 679 C CA . ILE A 1 86 ? 11.934 -9.641 -2.870 1.00 69.88 86 ILE A CA 1
ATOM 680 C C . ILE A 1 86 ? 13.232 -9.558 -2.076 1.00 69.88 86 ILE A C 1
ATOM 682 O O . ILE A 1 86 ? 13.254 -9.830 -0.871 1.00 69.88 86 ILE A O 1
ATOM 686 N N . GLU A 1 87 ? 14.324 -9.157 -2.727 1.00 72.44 87 GLU A N 1
ATOM 687 C CA . GLU A 1 87 ? 15.557 -8.867 -2.006 1.00 72.44 87 GLU A CA 1
ATOM 688 C C . GLU A 1 87 ? 15.289 -7.782 -0.948 1.00 72.44 87 GLU A C 1
ATOM 690 O O . GLU A 1 87 ? 14.870 -6.666 -1.245 1.00 72.44 87 GLU A O 1
ATOM 695 N N . TRP A 1 88 ? 15.597 -8.071 0.317 1.00 65.25 88 TRP A N 1
ATOM 696 C CA . TRP A 1 88 ? 15.455 -7.111 1.425 1.00 65.25 88 TRP A CA 1
ATOM 697 C C . TRP A 1 88 ? 16.230 -5.801 1.214 1.00 65.25 88 TRP A C 1
ATOM 699 O O . TRP A 1 88 ? 15.953 -4.796 1.860 1.00 65.25 88 TRP A O 1
ATOM 709 N N . LYS A 1 89 ? 17.207 -5.807 0.303 1.00 66.44 89 LYS A N 1
ATOM 710 C CA . LYS A 1 89 ? 17.971 -4.626 -0.113 1.00 66.44 89 LYS A CA 1
ATOM 711 C C . LYS A 1 89 ? 17.127 -3.593 -0.863 1.00 66.44 89 LYS A C 1
ATOM 713 O O . LYS A 1 89 ? 17.544 -2.445 -0.945 1.00 66.44 89 LYS A O 1
ATOM 718 N N . ILE A 1 90 ? 15.985 -4.004 -1.412 1.00 66.69 90 ILE A N 1
ATOM 719 C CA . ILE A 1 90 ? 15.072 -3.161 -2.187 1.00 66.69 90 ILE A CA 1
ATOM 720 C C . ILE A 1 90 ? 14.106 -2.403 -1.260 1.00 66.69 90 ILE A C 1
ATOM 722 O O . ILE A 1 90 ? 13.476 -1.432 -1.666 1.00 66.69 90 ILE A O 1
ATOM 726 N N . LEU A 1 91 ? 13.979 -2.828 0.001 1.00 66.00 91 LEU A N 1
ATOM 727 C CA . LEU A 1 91 ? 13.233 -2.088 1.012 1.00 66.00 91 LEU A CA 1
ATOM 728 C C . LEU A 1 91 ? 14.105 -0.921 1.488 1.00 66.00 91 LEU A C 1
ATOM 730 O O . LEU A 1 91 ? 15.222 -1.126 1.969 1.00 66.00 91 LEU A O 1
ATOM 734 N N . SER A 1 92 ? 13.609 0.307 1.316 1.00 62.97 92 SER A N 1
ATOM 735 C CA . SER A 1 92 ? 14.327 1.505 1.760 1.00 62.97 92 SER A CA 1
ATOM 736 C C . SER A 1 92 ? 14.620 1.417 3.263 1.00 62.97 92 SER A C 1
ATOM 738 O O . SER A 1 92 ? 13.753 1.060 4.061 1.00 62.97 92 SER A O 1
ATOM 740 N N . LYS A 1 93 ? 15.867 1.735 3.627 1.00 64.31 93 LYS A N 1
ATOM 741 C CA . LYS A 1 93 ? 16.331 1.875 5.017 1.00 64.31 93 LYS A CA 1
ATOM 742 C C . LYS A 1 93 ? 16.237 3.319 5.512 1.00 64.31 93 LYS A C 1
ATOM 744 O O . LYS A 1 93 ? 16.761 3.615 6.581 1.00 64.31 93 LYS A O 1
ATOM 749 N N . ASP A 1 94 ? 15.641 4.207 4.720 1.00 61.59 94 ASP A N 1
ATOM 750 C CA . ASP A 1 94 ? 15.555 5.628 5.028 1.00 61.59 94 ASP A CA 1
ATOM 751 C C . ASP A 1 94 ? 14.425 5.856 6.035 1.00 61.59 94 ASP A C 1
ATOM 753 O O . ASP A 1 94 ? 13.276 6.116 5.669 1.00 61.59 94 ASP A O 1
ATOM 757 N N . GLN A 1 95 ? 14.765 5.717 7.316 1.00 54.94 95 GLN A N 1
ATOM 758 C CA . GLN A 1 95 ? 13.993 6.217 8.450 1.00 54.94 95 GLN A CA 1
ATOM 759 C C . GLN A 1 95 ? 14.884 6.980 9.417 1.00 54.94 95 GLN A C 1
ATOM 761 O O . GLN A 1 95 ? 16.008 6.500 9.689 1.00 54.94 95 GLN A O 1
#